Protein AF-A0A7C1HXE8-F1 (afdb_monomer_lite)

Structure (mmCIF, N/CA/C/O backbone):
data_AF-A0A7C1HXE8-F1
#
_entry.id   AF-A0A7C1HXE8-F1
#
loop_
_atom_site.group_PDB
_atom_site.id
_atom_site.type_symbol
_atom_site.label_atom_id
_atom_site.label_alt_id
_atom_site.label_comp_id
_atom_site.label_asym_id
_atom_site.label_entity_id
_atom_site.label_seq_id
_atom_site.pdbx_PDB_ins_code
_atom_site.Cartn_x
_atom_site.Cartn_y
_atom_site.Cartn_z
_atom_site.occupancy
_atom_site.B_iso_or_equiv
_atom_site.auth_seq_id
_atom_site.auth_comp_id
_atom_site.auth_asym_id
_atom_site.auth_atom_id
_atom_site.pdbx_PDB_model_num
ATOM 1 N N . MET A 1 1 ? 24.298 -32.060 -37.052 1.00 63.31 1 MET A N 1
ATOM 2 C CA . MET A 1 1 ? 23.248 -31.019 -36.955 1.00 63.31 1 MET A CA 1
ATOM 3 C C . MET A 1 1 ? 22.496 -31.063 -35.621 1.00 63.31 1 MET A C 1
ATOM 5 O O . MET A 1 1 ? 22.412 -30.032 -34.972 1.00 63.31 1 MET A O 1
ATOM 9 N N . ILE A 1 2 ? 22.072 -32.245 -35.145 1.00 79.19 2 ILE A N 1
ATOM 10 C CA . ILE A 1 2 ? 21.300 -32.431 -33.895 1.00 79.19 2 ILE A CA 1
ATOM 11 C C . ILE A 1 2 ? 21.929 -31.791 -32.637 1.00 79.19 2 ILE A C 1
ATOM 13 O O . ILE A 1 2 ? 21.231 -31.168 -31.852 1.00 79.19 2 ILE A O 1
ATOM 17 N N . LYS A 1 3 ? 23.260 -31.863 -32.469 1.00 73.50 3 LYS A N 1
ATOM 18 C CA . LYS A 1 3 ? 23.973 -31.318 -31.292 1.00 73.50 3 LYS A CA 1
ATOM 19 C C . LYS A 1 3 ? 23.851 -29.793 -31.158 1.00 73.50 3 LYS A C 1
ATOM 21 O O . LYS A 1 3 ? 23.851 -29.278 -30.048 1.00 73.50 3 LYS A O 1
ATOM 26 N N . ARG A 1 4 ? 23.718 -29.083 -32.286 1.00 76.69 4 ARG A N 1
ATOM 27 C CA . ARG A 1 4 ? 23.510 -27.626 -32.305 1.00 76.69 4 ARG A CA 1
ATOM 28 C C . ARG A 1 4 ? 22.087 -27.256 -31.883 1.00 76.69 4 ARG A C 1
ATOM 30 O O . ARG A 1 4 ? 21.914 -26.226 -31.248 1.00 76.69 4 ARG A O 1
ATOM 37 N N . LEU A 1 5 ? 21.102 -28.114 -32.180 1.00 79.69 5 LEU A N 1
ATOM 38 C CA . LEU A 1 5 ? 19.735 -27.927 -31.691 1.00 79.69 5 LEU A CA 1
ATOM 39 C C . LEU A 1 5 ? 19.673 -28.048 -30.167 1.00 79.69 5 LEU A C 1
ATOM 41 O O . LEU A 1 5 ? 19.102 -27.168 -29.546 1.00 79.69 5 LEU A O 1
ATOM 45 N N . TRP A 1 6 ? 20.324 -29.052 -29.568 1.00 87.00 6 TRP A N 1
ATOM 46 C CA . TRP A 1 6 ? 20.347 -29.220 -28.105 1.00 87.00 6 TRP A CA 1
ATOM 47 C C . TRP A 1 6 ? 20.934 -28.014 -27.364 1.00 87.00 6 TRP A C 1
ATOM 49 O O . TRP A 1 6 ? 20.398 -27.595 -26.341 1.00 87.00 6 TRP A O 1
ATOM 59 N N . ALA A 1 7 ? 22.008 -27.426 -27.896 1.00 86.50 7 ALA A N 1
ATOM 60 C CA . ALA A 1 7 ? 22.600 -26.220 -27.322 1.00 86.50 7 ALA A CA 1
ATOM 61 C C . ALA A 1 7 ? 21.632 -25.024 -27.361 1.00 86.50 7 ALA A C 1
ATOM 63 O O . ALA A 1 7 ? 21.558 -24.257 -26.404 1.00 86.50 7 ALA A O 1
ATOM 64 N N . LEU A 1 8 ? 20.858 -24.896 -28.444 1.00 87.75 8 LEU A N 1
ATOM 65 C CA . LEU A 1 8 ? 19.865 -23.836 -28.595 1.00 87.75 8 LEU A CA 1
ATOM 66 C C . LEU A 1 8 ? 18.698 -24.010 -27.612 1.00 87.75 8 LEU A C 1
ATOM 68 O O . LEU A 1 8 ? 18.256 -23.031 -27.018 1.00 87.75 8 LEU A O 1
ATOM 72 N N . THR A 1 9 ? 18.228 -25.242 -27.391 1.00 86.69 9 THR A N 1
ATOM 73 C CA . THR A 1 9 ? 17.148 -25.513 -26.430 1.00 86.69 9 THR A CA 1
ATOM 74 C C . THR A 1 9 ? 17.568 -25.213 -24.995 1.00 86.69 9 THR A C 1
ATOM 76 O O . THR A 1 9 ? 16.794 -24.621 -24.248 1.00 86.69 9 THR A O 1
ATOM 79 N N . VAL A 1 10 ? 18.798 -25.568 -24.610 1.00 89.75 10 VAL A N 1
ATOM 80 C CA . VAL A 1 10 ? 19.334 -25.255 -23.273 1.00 89.75 10 VAL A CA 1
ATOM 81 C C . VAL A 1 10 ? 19.458 -23.744 -23.073 1.00 89.75 10 VAL A C 1
ATOM 83 O O . VAL A 1 10 ? 19.060 -23.232 -22.029 1.00 89.75 10 VAL A O 1
ATOM 86 N N . LEU A 1 11 ? 19.941 -23.019 -24.086 1.00 90.06 11 LEU A N 1
ATOM 87 C CA . LEU A 1 11 ? 20.035 -21.560 -24.036 1.00 90.06 11 LEU A CA 1
ATOM 88 C C . LEU A 1 11 ? 18.657 -20.901 -23.872 1.00 90.06 11 LEU A C 1
ATOM 90 O O . LEU A 1 11 ? 18.528 -19.937 -23.125 1.00 90.06 11 LEU A O 1
ATOM 94 N N . LEU A 1 12 ? 17.623 -21.440 -24.523 1.00 87.88 12 LEU A N 1
ATOM 95 C CA . LEU A 1 12 ? 16.264 -20.901 -24.446 1.00 87.88 12 LEU A CA 1
ATOM 96 C C . LEU A 1 12 ? 15.636 -21.075 -23.052 1.00 87.88 12 LEU A C 1
ATOM 98 O O . LEU A 1 12 ? 14.910 -20.200 -22.591 1.00 87.88 12 LEU A O 1
ATOM 102 N N . ILE A 1 13 ? 15.942 -22.176 -22.359 1.00 87.62 13 ILE A N 1
ATOM 103 C CA . ILE A 1 13 ? 15.446 -22.451 -21.000 1.00 87.62 13 ILE A CA 1
ATOM 104 C C . ILE A 1 13 ? 16.083 -21.508 -19.967 1.00 87.62 13 ILE A C 1
ATOM 106 O O . ILE A 1 13 ? 15.428 -21.118 -19.003 1.00 87.62 13 ILE A O 1
ATOM 110 N N . LEU A 1 14 ? 17.332 -21.083 -20.183 1.00 85.69 14 LEU A N 1
ATOM 111 C CA . LEU A 1 14 ? 18.024 -20.132 -19.303 1.00 85.69 14 LEU A CA 1
ATOM 112 C C . LEU A 1 14 ? 17.458 -18.705 -19.374 1.00 85.69 14 LEU A C 1
ATOM 114 O O . LEU A 1 14 ? 17.750 -17.892 -18.502 1.00 85.69 14 LEU A O 1
ATOM 118 N N . LEU A 1 15 ? 16.651 -18.397 -20.392 1.00 84.69 15 LEU A N 1
ATOM 119 C CA . LEU A 1 15 ? 16.030 -17.084 -20.568 1.00 84.69 15 LEU A CA 1
ATOM 120 C C . LEU A 1 15 ? 14.676 -16.955 -19.861 1.00 84.69 15 LEU A C 1
ATOM 122 O O . LEU A 1 15 ? 14.053 -15.900 -19.956 1.00 84.69 15 LEU A O 1
ATOM 126 N N . ILE A 1 16 ? 14.197 -17.994 -19.166 1.00 85.12 16 ILE A N 1
ATOM 127 C CA . ILE A 1 16 ? 12.944 -17.905 -18.412 1.00 85.12 16 ILE A CA 1
ATOM 128 C C . ILE A 1 16 ? 13.174 -16.946 -17.234 1.00 85.12 16 ILE A C 1
ATOM 130 O O . ILE A 1 16 ? 13.962 -17.270 -16.342 1.00 85.12 16 ILE A O 1
ATOM 134 N N . PRO A 1 17 ? 12.508 -15.775 -17.193 1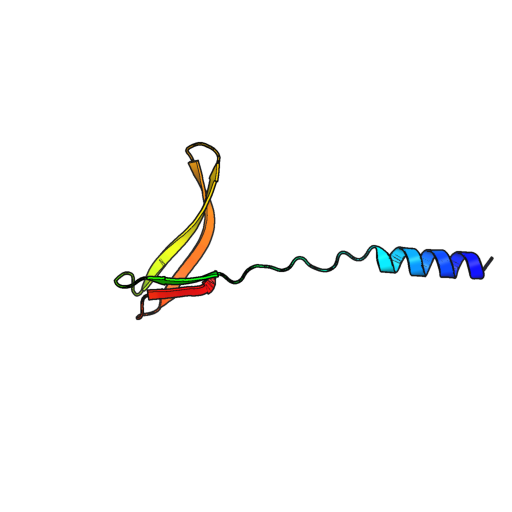.00 78.69 17 PRO A N 1
ATOM 135 C CA . PRO A 1 17 ? 12.661 -14.864 -16.074 1.00 78.69 17 PRO A CA 1
ATOM 136 C C . PRO A 1 17 ? 12.130 -15.554 -14.817 1.00 78.69 17 PRO A C 1
ATOM 138 O O .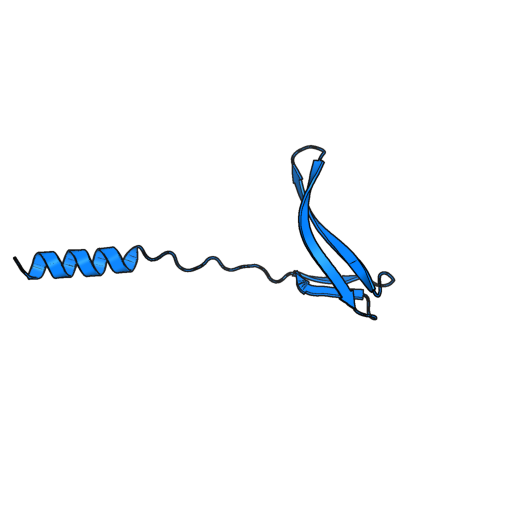 PRO A 1 17 ? 10.955 -15.923 -14.735 1.00 78.69 17 PRO A O 1
ATOM 141 N N . LEU A 1 18 ? 13.007 -15.739 -13.831 1.00 75.94 18 LEU A N 1
ATOM 142 C CA . LEU A 1 18 ? 12.601 -16.111 -12.483 1.00 75.94 18 LEU A CA 1
ATOM 143 C C . LEU A 1 18 ? 11.632 -15.024 -12.002 1.00 75.94 18 LEU A C 1
ATOM 145 O O . LEU A 1 18 ? 11.980 -13.843 -11.992 1.00 75.94 18 LEU A O 1
ATOM 149 N N . ARG A 1 19 ? 10.387 -15.414 -11.704 1.00 70.50 19 ARG A N 1
ATOM 150 C CA . ARG A 1 19 ? 9.323 -14.498 -11.270 1.00 70.50 19 ARG A CA 1
ATOM 151 C C . ARG A 1 19 ? 9.845 -13.598 -10.147 1.00 70.50 19 ARG A C 1
ATOM 153 O O . ARG A 1 19 ? 10.446 -14.098 -9.199 1.00 70.50 19 ARG A O 1
ATOM 160 N N . GLY A 1 20 ? 9.623 -12.290 -10.270 1.00 64.75 20 GLY A N 1
ATOM 161 C CA . GLY A 1 20 ? 10.033 -11.323 -9.254 1.00 64.75 20 GLY A CA 1
ATOM 162 C C . GLY A 1 20 ? 9.437 -11.668 -7.889 1.00 64.75 20 GLY A C 1
ATOM 163 O O . GLY A 1 20 ? 8.280 -12.082 -7.801 1.00 64.75 20 GLY A O 1
ATOM 164 N N . GLN A 1 21 ? 10.236 -11.517 -6.833 1.00 70.62 21 GLN A N 1
ATOM 165 C CA . GLN A 1 21 ? 9.742 -11.594 -5.462 1.00 70.62 21 GLN A CA 1
ATOM 166 C C . GLN A 1 21 ? 8.866 -10.363 -5.216 1.00 70.62 21 GLN A C 1
ATOM 168 O O . GLN A 1 21 ? 9.371 -9.243 -5.169 1.00 70.62 21 GLN A O 1
ATOM 173 N N . GLY A 1 22 ? 7.550 -10.563 -5.115 1.00 74.56 22 GLY A N 1
ATOM 174 C CA . GLY A 1 22 ? 6.683 -9.571 -4.484 1.00 74.56 22 GLY A CA 1
ATOM 175 C C . GLY A 1 22 ? 7.083 -9.404 -3.016 1.00 74.56 22 GLY A C 1
ATOM 176 O O . GLY A 1 22 ? 7.628 -10.331 -2.410 1.00 74.56 22 GLY A O 1
ATOM 177 N N . TYR A 1 23 ? 6.843 -8.223 -2.456 1.00 83.06 23 TYR A N 1
ATOM 178 C CA . TYR A 1 23 ? 7.054 -7.964 -1.034 1.00 83.06 23 TYR A CA 1
ATOM 179 C C . TYR A 1 23 ? 5.732 -8.136 -0.296 1.00 83.06 23 TYR A C 1
ATOM 181 O O . TYR A 1 23 ? 4.722 -7.636 -0.773 1.00 83.06 23 TYR A O 1
ATOM 189 N N . ASN A 1 24 ? 5.767 -8.787 0.868 1.00 90.44 24 ASN A N 1
ATOM 190 C CA . ASN A 1 24 ? 4.656 -8.767 1.817 1.00 90.44 24 ASN A CA 1
ATOM 191 C C . ASN A 1 24 ? 4.948 -7.680 2.849 1.00 90.44 24 ASN A C 1
ATOM 193 O O . ASN A 1 24 ? 5.956 -7.765 3.559 1.00 90.44 24 ASN A O 1
ATOM 197 N N . ILE A 1 25 ? 4.091 -6.668 2.934 1.00 92.62 25 ILE A N 1
ATOM 198 C CA . ILE A 1 25 ? 4.250 -5.569 3.887 1.00 92.62 25 ILE A CA 1
ATOM 199 C C . ILE A 1 25 ? 3.179 -5.721 4.963 1.00 92.62 25 ILE A C 1
ATOM 201 O O . ILE A 1 25 ? 2.042 -5.286 4.799 1.00 92.62 25 ILE A O 1
ATOM 205 N N . GLU A 1 26 ? 3.555 -6.346 6.078 1.00 96.12 26 GLU A N 1
ATOM 206 C CA . GLU A 1 26 ? 2.692 -6.471 7.254 1.00 96.12 26 GLU A CA 1
ATOM 207 C C . GLU A 1 26 ? 2.772 -5.206 8.114 1.00 96.12 26 GLU A C 1
ATOM 209 O O . GLU A 1 26 ? 3.856 -4.745 8.484 1.00 96.12 26 GLU A O 1
ATOM 214 N N . ILE A 1 27 ? 1.611 -4.648 8.448 1.00 94.75 27 ILE A N 1
ATOM 215 C CA . ILE A 1 27 ? 1.490 -3.434 9.253 1.00 94.75 27 ILE A CA 1
ATOM 216 C C . ILE A 1 27 ? 0.548 -3.650 10.435 1.00 94.75 27 ILE A C 1
ATOM 218 O O . ILE A 1 27 ? -0.363 -4.477 10.406 1.00 94.75 27 ILE A O 1
ATOM 222 N N . SER A 1 28 ? 0.773 -2.877 11.497 1.00 96.62 28 SER A N 1
ATOM 223 C CA . SER A 1 28 ? -0.076 -2.840 12.687 1.00 96.62 28 SER A CA 1
ATOM 224 C C . SER A 1 28 ? -0.111 -1.415 13.232 1.00 96.62 28 SER A C 1
ATOM 226 O O . SER A 1 28 ? 0.860 -0.962 13.842 1.00 96.62 28 SER A O 1
ATOM 228 N N . ILE A 1 29 ? -1.230 -0.715 13.045 1.00 94.88 29 ILE A N 1
ATOM 229 C CA . ILE A 1 29 ? -1.413 0.669 13.497 1.00 94.88 29 ILE A CA 1
ATOM 230 C C . ILE A 1 29 ? -2.507 0.717 14.563 1.00 94.88 29 ILE A C 1
ATOM 232 O O . ILE A 1 29 ? -3.678 0.440 14.307 1.00 94.88 29 ILE A O 1
ATOM 236 N N . LYS A 1 30 ? -2.127 1.091 15.788 1.00 93.62 30 LYS A N 1
ATOM 237 C CA . LYS A 1 30 ? -3.084 1.244 16.890 1.00 93.62 30 LYS A CA 1
ATOM 238 C C . LYS A 1 30 ? -4.038 2.404 16.597 1.00 93.62 30 LYS A C 1
ATOM 240 O O . LYS A 1 30 ? -3.588 3.497 16.273 1.00 93.62 30 LYS A O 1
ATOM 245 N N . GLY A 1 31 ? -5.336 2.171 16.784 1.00 92.94 31 GLY A N 1
ATOM 246 C CA . GLY A 1 31 ? -6.371 3.200 16.645 1.00 92.94 31 GLY A CA 1
ATOM 247 C C . GLY A 1 31 ? -6.966 3.361 15.241 1.00 92.94 31 GLY A C 1
ATOM 248 O O . GLY A 1 31 ? -7.843 4.200 15.089 1.00 92.94 31 GLY A O 1
ATOM 249 N N . LEU A 1 32 ? -6.550 2.556 14.252 1.00 92.56 32 LEU A N 1
ATOM 250 C CA . LEU A 1 32 ? -7.101 2.558 12.881 1.00 92.56 32 LEU A CA 1
ATOM 251 C C . LEU A 1 32 ? -7.873 1.268 12.544 1.00 92.56 32 LEU A C 1
ATOM 253 O O . LEU A 1 32 ? -7.840 0.766 11.426 1.00 92.56 32 LEU A O 1
ATOM 257 N N . SER A 1 33 ? -8.545 0.672 13.525 1.00 92.81 33 SER A N 1
ATOM 258 C CA . SER A 1 33 ? -9.301 -0.567 13.311 1.00 92.81 33 SER A CA 1
ATOM 259 C C . SER A 1 33 ? -10.405 -0.392 12.261 1.00 92.81 33 SER A C 1
ATOM 261 O O . SER A 1 33 ? -11.199 0.541 12.363 1.00 92.81 33 SER A O 1
ATOM 263 N N . ASN A 1 34 ? -10.513 -1.338 11.320 1.00 94.06 34 ASN A N 1
ATOM 264 C CA . ASN A 1 34 ? -11.487 -1.322 10.213 1.00 94.06 34 ASN A CA 1
ATOM 265 C C . ASN A 1 34 ? -11.372 -0.124 9.252 1.00 94.06 34 ASN A C 1
ATOM 267 O O . ASN A 1 34 ? -12.322 0.159 8.522 1.00 94.06 34 ASN A O 1
ATOM 271 N N . ASP A 1 35 ? -10.239 0.581 9.252 1.00 96.25 35 ASP A N 1
ATOM 272 C CA . ASP A 1 35 ? -9.984 1.677 8.318 1.00 96.25 35 ASP A CA 1
ATOM 273 C C . ASP A 1 35 ? -9.299 1.179 7.034 1.00 96.25 35 ASP A C 1
ATOM 275 O O . ASP A 1 35 ? -8.817 0.047 6.960 1.00 96.25 35 ASP A O 1
ATOM 279 N N . THR A 1 36 ? -9.254 2.023 6.008 1.00 96.12 36 THR A N 1
ATOM 280 C CA . THR A 1 36 ? -8.590 1.731 4.735 1.00 96.12 36 THR A CA 1
ATOM 281 C C . THR A 1 36 ? -7.238 2.430 4.667 1.00 96.12 36 THR A C 1
ATOM 283 O O . THR A 1 36 ? -7.157 3.654 4.752 1.00 96.12 36 THR A O 1
ATOM 286 N N . LEU A 1 37 ? -6.167 1.665 4.455 1.00 96.12 37 LEU A N 1
ATOM 287 C CA . LEU A 1 37 ? -4.842 2.209 4.179 1.00 96.12 37 LEU A CA 1
ATOM 288 C C . LEU A 1 37 ? -4.512 2.125 2.695 1.00 96.12 37 LEU A C 1
ATOM 290 O O . LEU A 1 37 ? -4.765 1.116 2.043 1.00 96.12 37 LEU A O 1
ATOM 294 N N . ILE A 1 38 ? -3.863 3.174 2.197 1.00 96.25 38 ILE A N 1
ATOM 295 C CA . ILE A 1 38 ? -3.356 3.254 0.829 1.00 96.25 38 ILE A CA 1
ATOM 296 C C . ILE A 1 38 ? -1.833 3.180 0.887 1.00 96.25 38 ILE A C 1
ATOM 298 O O . ILE A 1 38 ? -1.183 4.052 1.468 1.00 96.25 38 ILE A O 1
ATOM 302 N N . LEU A 1 39 ? -1.261 2.157 0.257 1.00 95.38 39 LEU A N 1
ATOM 303 C CA . LEU A 1 39 ? 0.167 2.100 -0.018 1.00 95.38 39 LEU A CA 1
ATOM 304 C C . LEU A 1 39 ? 0.427 2.919 -1.273 1.00 95.38 39 LEU A C 1
ATOM 306 O O . LEU A 1 39 ? -0.224 2.713 -2.292 1.00 95.38 39 LEU A O 1
ATOM 310 N N . GLY A 1 40 ? 1.378 3.842 -1.227 1.00 95.12 40 GLY A N 1
ATOM 311 C CA . GLY A 1 40 ? 1.736 4.656 -2.380 1.00 95.12 40 GLY A CA 1
ATOM 312 C C . GLY A 1 40 ? 3.183 5.105 -2.329 1.00 95.12 40 GLY A C 1
ATOM 313 O O . GLY A 1 40 ? 3.844 5.010 -1.295 1.00 95.12 40 GLY A O 1
ATOM 314 N N . HIS A 1 41 ? 3.669 5.607 -3.456 1.00 95.12 41 HIS A N 1
ATOM 315 C CA . HIS A 1 41 ? 4.996 6.200 -3.571 1.00 95.12 41 HIS A CA 1
ATOM 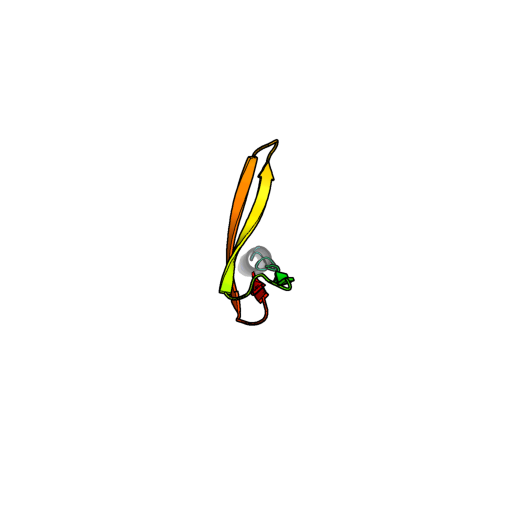316 C C . HIS A 1 41 ? 4.883 7.671 -3.965 1.00 95.12 41 HIS A C 1
ATOM 318 O O . HIS A 1 41 ? 3.935 8.088 -4.632 1.00 95.12 41 HIS A O 1
ATOM 324 N N . TYR A 1 42 ? 5.856 8.473 -3.541 1.00 96.75 42 TYR A N 1
ATOM 325 C CA . TYR A 1 42 ? 5.933 9.869 -3.949 1.00 96.75 42 TYR A CA 1
ATOM 326 C C . TYR A 1 42 ? 6.673 9.996 -5.276 1.00 96.75 42 TYR A C 1
ATOM 328 O O . TYR A 1 42 ? 7.788 9.501 -5.434 1.00 96.75 42 TYR A O 1
ATOM 336 N N . PHE A 1 43 ? 6.069 10.726 -6.206 1.00 96.19 43 PHE A N 1
ATOM 337 C CA . PHE A 1 43 ? 6.736 11.266 -7.378 1.00 96.19 43 PHE A CA 1
ATOM 338 C C . PHE A 1 43 ? 6.640 12.787 -7.307 1.00 96.19 43 PHE A C 1
ATOM 340 O O . PHE A 1 43 ? 5.544 13.349 -7.356 1.00 96.19 43 PHE A O 1
ATOM 347 N N . THR A 1 44 ? 7.789 13.453 -7.149 1.00 96.06 44 THR A N 1
ATOM 348 C CA . THR A 1 44 ? 7.864 14.876 -6.779 1.00 96.06 44 THR A CA 1
ATOM 349 C 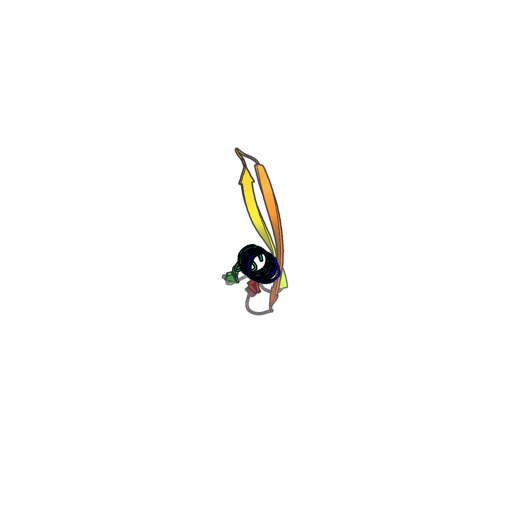C . THR A 1 44 ? 6.965 15.184 -5.568 1.00 96.06 44 THR A C 1
ATOM 351 O O . THR A 1 44 ? 7.151 14.599 -4.505 1.00 96.06 44 THR A O 1
ATOM 354 N N . THR A 1 45 ? 5.987 16.072 -5.710 1.00 96.06 45 THR A N 1
ATOM 355 C CA . THR A 1 45 ? 5.033 16.471 -4.671 1.00 96.06 45 THR A CA 1
ATOM 356 C C . THR A 1 45 ? 3.736 15.661 -4.677 1.00 96.06 45 THR A C 1
ATOM 358 O O . THR A 1 45 ? 2.838 15.946 -3.886 1.00 96.06 45 THR A O 1
ATOM 361 N N . ARG A 1 46 ? 3.596 14.668 -5.565 1.00 96.56 46 ARG A N 1
ATOM 362 C CA . ARG A 1 46 ? 2.364 13.885 -5.722 1.00 96.56 46 ARG A CA 1
ATOM 363 C C . ARG A 1 46 ? 2.540 12.478 -5.161 1.00 96.56 46 ARG A C 1
ATOM 365 O O . ARG A 1 46 ? 3.495 11.788 -5.505 1.00 96.56 46 ARG A O 1
ATOM 372 N N . MET A 1 47 ? 1.591 12.049 -4.332 1.00 96.38 47 MET A N 1
ATOM 373 C CA . MET A 1 47 ? 1.459 10.649 -3.933 1.00 96.38 47 MET A CA 1
ATOM 374 C C . MET A 1 47 ? 0.732 9.882 -5.043 1.00 96.38 47 MET A C 1
ATOM 376 O O . MET A 1 47 ? -0.334 10.305 -5.491 1.00 96.38 47 MET A O 1
ATOM 380 N N . ILE A 1 48 ? 1.308 8.763 -5.475 1.00 97.25 48 ILE A N 1
ATOM 381 C CA . ILE A 1 48 ? 0.721 7.839 -6.446 1.00 97.25 48 ILE A CA 1
ATOM 382 C C . ILE A 1 48 ? 0.337 6.556 -5.693 1.00 97.25 48 ILE A C 1
ATOM 384 O O . ILE A 1 48 ? 1.234 5.892 -5.163 1.00 97.25 48 ILE A O 1
ATOM 388 N N . PRO A 1 49 ? -0.962 6.204 -5.612 1.00 95.69 49 PRO A N 1
ATOM 389 C CA . PRO A 1 49 ? -1.408 4.951 -5.010 1.00 95.69 49 PRO A CA 1
ATOM 390 C C . PRO A 1 49 ? -0.849 3.740 -5.762 1.00 95.69 49 PRO A C 1
ATOM 392 O O . PRO A 1 49 ? -0.924 3.672 -6.988 1.00 95.69 49 PRO A O 1
ATOM 395 N N . THR A 1 50 ? -0.306 2.793 -5.009 1.00 93.88 50 THR A N 1
ATOM 396 C CA . THR A 1 50 ? 0.212 1.507 -5.480 1.00 93.88 50 THR A CA 1
ATOM 397 C C . THR A 1 50 ? -0.744 0.372 -5.109 1.00 93.88 50 THR A C 1
ATOM 399 O O . THR A 1 50 ? -0.985 -0.494 -5.942 1.00 93.88 50 THR A O 1
ATOM 402 N N . ASP A 1 51 ? -1.291 0.379 -3.886 1.00 94.56 51 ASP A N 1
ATOM 403 C CA . ASP A 1 51 ? -2.189 -0.669 -3.381 1.00 94.56 51 ASP A CA 1
ATOM 404 C C . ASP A 1 51 ? -3.096 -0.156 -2.242 1.00 94.56 51 ASP A C 1
ATOM 406 O O . ASP A 1 51 ? -2.938 0.971 -1.764 1.00 94.56 51 ASP A O 1
ATOM 410 N N . THR A 1 52 ? -4.079 -0.945 -1.811 1.00 95.62 52 THR A N 1
ATOM 411 C CA . THR A 1 52 ? -5.046 -0.607 -0.760 1.00 95.62 52 THR A CA 1
ATOM 412 C C . THR A 1 52 ? -5.380 -1.825 0.100 1.00 95.62 52 THR A C 1
ATOM 414 O O . THR A 1 52 ? -5.681 -2.893 -0.421 1.00 95.62 52 THR A O 1
ATOM 417 N N . VAL A 1 53 ? -5.404 -1.652 1.423 1.00 96.81 53 VAL A N 1
ATOM 418 C CA . VAL A 1 53 ? -5.781 -2.706 2.375 1.00 96.81 53 VAL A CA 1
ATOM 419 C C . VAL A 1 53 ? -6.798 -2.182 3.382 1.00 96.81 53 VAL A C 1
ATOM 421 O O . VAL A 1 53 ? -6.700 -1.049 3.851 1.00 96.81 53 VAL A O 1
ATOM 424 N N . VAL A 1 54 ? -7.772 -3.019 3.735 1.00 97.19 54 VAL A N 1
ATOM 425 C CA . VAL A 1 54 ? -8.697 -2.756 4.844 1.00 97.19 54 VAL A CA 1
ATOM 426 C C . VAL A 1 54 ? -8.145 -3.425 6.096 1.00 97.19 54 VAL A C 1
ATOM 428 O O . VAL A 1 54 ? -7.845 -4.619 6.084 1.00 97.19 54 VAL A O 1
ATOM 431 N N . LEU A 1 55 ? -7.996 -2.655 7.170 1.00 97.56 55 LEU A N 1
ATOM 432 C CA . LEU A 1 55 ? -7.442 -3.140 8.427 1.00 97.56 55 LEU A CA 1
ATOM 433 C C . LEU A 1 55 ? -8.437 -3.995 9.197 1.00 97.56 55 LEU A C 1
ATOM 435 O O . LEU A 1 55 ? -9.641 -3.759 9.173 1.00 97.56 55 LEU A O 1
ATOM 439 N N . ASP A 1 56 ? -7.922 -4.966 9.946 1.00 96.38 56 ASP A N 1
ATOM 440 C CA . ASP A 1 56 ? -8.739 -5.747 10.863 1.00 96.38 56 ASP A CA 1
ATOM 441 C C . ASP A 1 56 ? -9.144 -4.939 12.114 1.00 96.38 56 ASP A C 1
ATOM 443 O O . ASP A 1 56 ? -8.749 -3.788 12.334 1.00 96.38 56 ASP A O 1
ATOM 447 N N . ASN A 1 57 ? -9.925 -5.568 12.992 1.00 95.94 57 ASN A N 1
ATOM 448 C CA . ASN A 1 57 ? -10.377 -4.960 14.244 1.00 95.94 57 ASN A CA 1
ATOM 449 C C . ASN A 1 57 ? -9.243 -4.623 15.236 1.00 95.94 57 ASN A C 1
ATOM 451 O O . ASN A 1 57 ? -9.489 -3.938 16.231 1.00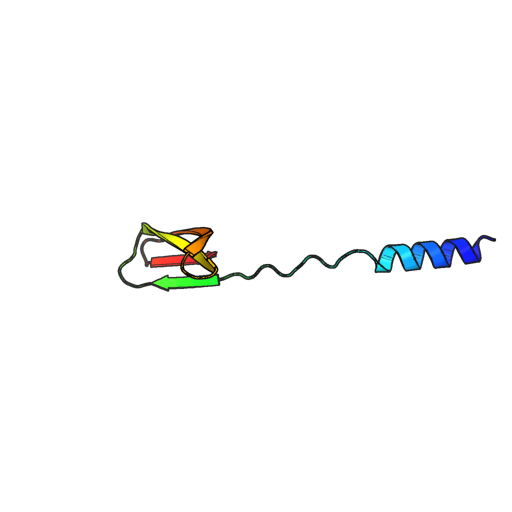 95.94 57 ASN A O 1
ATOM 455 N N . ARG A 1 58 ? -8.011 -5.070 14.979 1.00 95.94 58 ARG A N 1
ATOM 456 C CA . ARG A 1 58 ? -6.801 -4.768 15.756 1.00 95.94 58 ARG A CA 1
ATOM 457 C C . ARG A 1 58 ? -5.878 -3.778 15.033 1.00 95.94 58 ARG A C 1
ATOM 459 O O . ARG A 1 58 ? -4.797 -3.506 15.550 1.00 95.94 58 ARG A O 1
ATOM 466 N N . GLY A 1 59 ? -6.290 -3.239 13.883 1.00 96.44 59 GLY A N 1
ATOM 467 C CA . GLY A 1 59 ? -5.494 -2.308 13.084 1.00 96.44 59 GLY A CA 1
ATOM 468 C C . GLY A 1 59 ? -4.377 -2.985 12.284 1.00 96.44 59 GLY A C 1
ATOM 469 O O . GLY A 1 59 ? -3.367 -2.341 11.999 1.00 96.44 59 GLY A O 1
ATOM 470 N N . ARG A 1 60 ? -4.511 -4.280 11.968 1.00 97.38 60 ARG A N 1
ATOM 471 C CA . ARG A 1 60 ? -3.523 -5.056 11.203 1.00 97.38 60 ARG A CA 1
ATOM 472 C C . ARG A 1 60 ? -3.945 -5.216 9.749 1.00 97.38 60 ARG A C 1
ATOM 474 O O . ARG A 1 60 ? -5.130 -5.378 9.467 1.00 97.38 60 ARG A O 1
ATOM 481 N N . GLY A 1 61 ? -2.973 -5.230 8.847 1.00 96.19 61 GLY A N 1
ATOM 482 C CA . GLY A 1 61 ? -3.179 -5.451 7.418 1.00 96.19 61 GLY A CA 1
ATOM 483 C C . GLY A 1 61 ? -1.899 -5.937 6.749 1.00 96.19 61 GLY A C 1
ATOM 484 O O . GLY A 1 61 ? -0.810 -5.786 7.305 1.00 96.19 61 GLY A O 1
ATOM 485 N N . VAL A 1 62 ? -2.037 -6.533 5.570 1.00 96.19 62 VAL A N 1
ATOM 486 C CA . VAL A 1 62 ? -0.914 -6.956 4.730 1.00 96.19 62 VAL A CA 1
ATOM 487 C C . VAL A 1 62 ? -1.174 -6.440 3.322 1.00 96.19 62 VAL A C 1
ATOM 489 O O . VAL A 1 62 ? -2.246 -6.711 2.781 1.00 96.19 62 VAL A O 1
ATOM 492 N N . PHE A 1 63 ? -0.217 -5.683 2.785 1.00 93.31 63 PHE A N 1
ATOM 493 C CA . PHE A 1 63 ? -0.110 -5.428 1.348 1.00 93.31 63 PHE A CA 1
ATOM 494 C C . PHE A 1 63 ? 0.700 -6.555 0.705 1.00 93.31 63 PHE A C 1
ATOM 496 O O . PHE A 1 63 ? 1.745 -6.921 1.305 1.00 93.31 63 PHE A O 1
#

Foldseek 3Di:
DVVVVVVVVVVVVVPPDDDDDDDKDKDFDAPQAQHKDFDFDDDPPDTDTDDMWGAHRRRITID

Sequence (63 aa):
MIKRLWALTVLLILLIPLRGQGYNIEISIKGLSNDTLILGHYFTT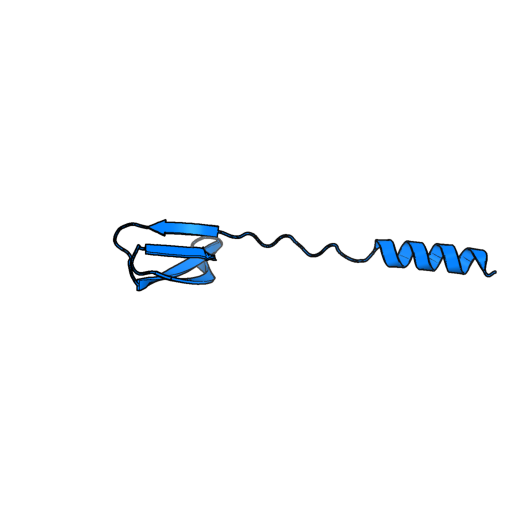RMIPTDTVVLDNRGRGVF

Radius of gyration: 22.06 Å; chains: 1; bounding box: 36×49×54 Å

Secondary structure (DSSP, 8-state):
-HHHHHHHHHHHHTTSPPPP-PPP-EEE-TT-TTPEEEEEEEETTEEEEEEEEE--TTSEEE-

pLDDT: mean 89.93, std 8.7, range [63.31, 97.56]